Protein AF-A0A8S3GK12-F1 (afdb_monomer)

Nearest PDB structures (foldseek):
  8kb7-assembly1_A  TM=8.544E-01  e=2.637E+00  Homo sapiens
  7e9k-assembly2_D  TM=4.229E-01  e=7.535E-01  Bos taurus
  6xi2-assembly2_D  TM=4.002E-01  e=6.604E-01  Homo sapiens
  7e9k-assembly1_A  TM=3.735E-01  e=9.183E-01  Bos taurus
  3ctm-assembly2_F  TM=5.286E-01  e=3.009E+00  Candida parapsilosis

Structure (mmCIF, N/CA/C/O backbone):
data_AF-A0A8S3GK12-F1
#
_entry.id   AF-A0A8S3GK12-F1
#
loop_
_atom_site.group_PDB
_atom_site.id
_atom_site.type_symbol
_atom_site.label_atom_id
_atom_site.label_alt_id
_atom_site.label_comp_id
_atom_site.label_asym_id
_atom_site.label_entity_id
_atom_site.label_seq_id
_atom_site.pdbx_PDB_ins_code
_atom_site.Cartn_x
_atom_site.Cartn_y
_atom_site.Cartn_z
_atom_site.occupancy
_atom_site.B_iso_or_equiv
_atom_site.auth_seq_id
_atom_site.auth_comp_id
_atom_site.auth_asym_id
_atom_site.auth_atom_id
_atom_site.pdbx_PDB_model_num
ATOM 1 N N . MET A 1 1 ? -8.044 -24.573 -0.194 1.00 61.41 1 MET A N 1
ATOM 2 C CA . MET A 1 1 ? -8.613 -23.234 -0.470 1.00 61.41 1 MET A CA 1
ATOM 3 C C . MET A 1 1 ? -9.301 -22.641 0.763 1.00 61.41 1 MET A C 1
ATOM 5 O O . MET A 1 1 ? -8.876 -21.576 1.179 1.00 61.41 1 MET A O 1
ATOM 9 N N . MET A 1 2 ? -10.243 -23.346 1.416 1.00 67.44 2 MET A N 1
ATOM 10 C CA . MET A 1 2 ? -10.897 -22.897 2.672 1.00 67.44 2 MET A CA 1
ATOM 11 C C . MET A 1 2 ? -9.912 -22.457 3.774 1.00 67.44 2 MET A C 1
ATOM 13 O O . MET A 1 2 ? -10.052 -21.369 4.316 1.00 67.44 2 MET A O 1
ATOM 17 N N . ALA A 1 3 ? -8.863 -23.246 4.033 1.00 84.06 3 ALA A N 1
ATOM 18 C CA . ALA A 1 3 ? -7.876 -22.941 5.075 1.00 84.06 3 ALA A CA 1
ATOM 19 C C . ALA A 1 3 ? -7.120 -21.612 4.864 1.00 84.06 3 ALA A C 1
ATOM 21 O O . ALA A 1 3 ? -6.725 -20.971 5.829 1.00 84.06 3 ALA A O 1
ATOM 22 N N . HIS A 1 4 ? -6.930 -21.175 3.613 1.00 84.12 4 HIS A N 1
ATOM 23 C CA . HIS A 1 4 ? -6.257 -19.905 3.324 1.00 84.12 4 HIS A CA 1
ATOM 24 C C . HIS A 1 4 ? -7.174 -18.717 3.630 1.00 84.12 4 HIS A C 1
ATOM 26 O O . HIS A 1 4 ? -6.747 -17.760 4.262 1.00 84.12 4 HIS A O 1
ATOM 32 N N . LEU A 1 5 ? -8.444 -18.782 3.221 1.00 85.12 5 LEU A N 1
ATOM 33 C CA . LEU A 1 5 ? -9.409 -17.716 3.511 1.00 85.12 5 LEU A CA 1
ATOM 34 C C . LEU A 1 5 ? -9.660 -17.583 5.018 1.00 85.12 5 LEU A C 1
ATOM 36 O O . LEU A 1 5 ? -9.735 -16.473 5.528 1.00 85.12 5 LEU A O 1
ATOM 40 N N . GLN A 1 6 ? -9.702 -18.705 5.742 1.00 89.06 6 GLN A N 1
ATOM 41 C CA . GLN A 1 6 ? -9.786 -18.705 7.206 1.00 89.06 6 GLN A CA 1
ATOM 42 C C . GLN A 1 6 ? -8.567 -18.044 7.860 1.00 89.06 6 GLN A C 1
ATOM 44 O O . GLN A 1 6 ? -8.714 -17.347 8.858 1.00 89.06 6 GLN A O 1
ATOM 49 N N . LEU A 1 7 ? -7.368 -18.226 7.297 1.00 90.75 7 LEU A N 1
ATOM 50 C CA . LEU A 1 7 ? -6.161 -17.551 7.773 1.00 90.75 7 LEU A CA 1
ATOM 51 C C . LEU A 1 7 ? -6.277 -16.029 7.595 1.00 90.75 7 LEU A C 1
ATOM 53 O O . LEU A 1 7 ? -5.985 -15.292 8.529 1.00 90.75 7 LEU A O 1
ATOM 57 N N . LEU A 1 8 ? -6.743 -15.568 6.426 1.00 92.06 8 LEU A N 1
ATOM 58 C CA . LEU A 1 8 ? -6.899 -14.138 6.116 1.00 92.06 8 LEU A CA 1
ATOM 59 C C . LEU A 1 8 ? -7.835 -13.416 7.093 1.00 92.06 8 LEU A C 1
ATOM 61 O O . LEU A 1 8 ? -7.533 -12.296 7.489 1.00 92.06 8 LEU A O 1
ATOM 65 N N . GLN A 1 9 ? -8.904 -14.077 7.544 1.00 93.12 9 GLN A N 1
ATOM 66 C CA . GLN A 1 9 ? -9.851 -13.513 8.517 1.00 93.12 9 GLN A CA 1
ATOM 67 C C . GLN A 1 9 ? -9.230 -13.191 9.883 1.00 93.12 9 GLN A C 1
ATOM 69 O O . GLN A 1 9 ? -9.823 -12.454 10.664 1.00 93.12 9 GLN A O 1
ATOM 74 N N . HIS A 1 10 ? -8.045 -13.730 10.170 1.00 94.38 10 HIS A N 1
ATOM 75 C CA . HIS A 1 10 ? -7.325 -13.521 11.424 1.00 94.38 10 HIS A CA 1
ATOM 76 C C . HIS A 1 10 ? -5.989 -12.789 11.207 1.00 94.38 10 HIS A C 1
ATOM 78 O O . HIS A 1 10 ? -5.145 -12.782 12.101 1.00 94.38 10 HIS A O 1
ATOM 84 N N . MET A 1 11 ? -5.750 -12.217 10.018 1.00 95.62 11 MET A N 1
ATOM 85 C CA . MET A 1 11 ? -4.523 -11.474 9.727 1.00 95.62 11 MET A CA 1
ATOM 86 C C . MET A 1 11 ? -4.676 -9.982 10.009 1.00 95.62 11 MET A C 1
ATOM 88 O O . MET A 1 11 ? -5.387 -9.282 9.294 1.00 95.62 11 MET A O 1
ATOM 92 N N . ASP A 1 12 ? -3.885 -9.470 10.949 1.00 97.62 12 ASP A N 1
ATOM 93 C CA . ASP A 1 12 ? -3.796 -8.024 11.182 1.00 97.62 12 ASP A CA 1
ATOM 94 C C . ASP A 1 12 ? -2.940 -7.320 10.116 1.00 97.62 12 ASP A C 1
ATOM 96 O O . ASP A 1 12 ? -3.209 -6.184 9.729 1.00 97.62 12 ASP A O 1
ATOM 100 N N . ILE A 1 13 ? -1.897 -7.998 9.621 1.00 97.69 13 ILE A N 1
ATOM 101 C CA . ILE A 1 13 ? -1.004 -7.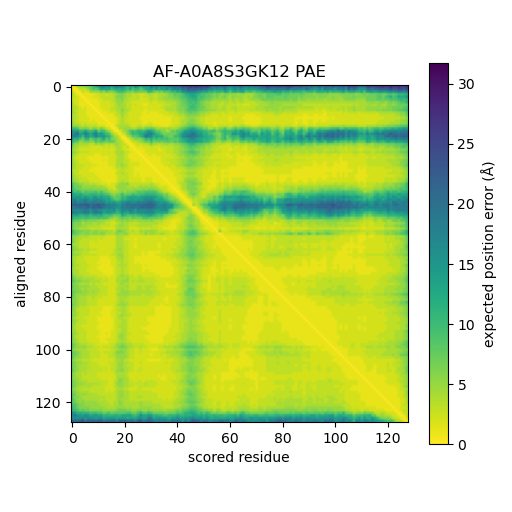498 8.568 1.00 97.69 13 ILE A CA 1
ATOM 102 C C . ILE A 1 13 ? -0.939 -8.527 7.448 1.00 97.69 13 ILE A C 1
ATOM 104 O O . ILE A 1 13 ? -0.408 -9.624 7.622 1.00 97.69 13 ILE A O 1
ATOM 108 N N . HIS A 1 14 ? -1.401 -8.132 6.270 1.00 95.88 14 HIS A N 1
ATOM 109 C CA . HIS A 1 14 ? -1.305 -8.928 5.056 1.00 95.88 14 HIS A CA 1
ATOM 110 C C . HIS A 1 14 ? -0.294 -8.297 4.097 1.00 95.88 14 HIS A C 1
ATOM 112 O O . HIS A 1 14 ? -0.290 -7.084 3.905 1.00 95.88 14 HIS A O 1
ATOM 118 N N . ILE A 1 15 ? 0.591 -9.100 3.502 1.00 94.62 15 ILE A N 1
ATOM 119 C CA . ILE A 1 15 ? 1.619 -8.618 2.571 1.00 94.62 15 ILE A CA 1
ATOM 120 C C . ILE A 1 15 ? 1.408 -9.282 1.217 1.00 94.62 15 ILE A C 1
ATOM 122 O O . ILE A 1 15 ? 1.535 -10.500 1.102 1.00 94.62 15 ILE A O 1
ATOM 126 N N . THR A 1 16 ? 1.150 -8.481 0.185 1.00 90.69 16 THR A N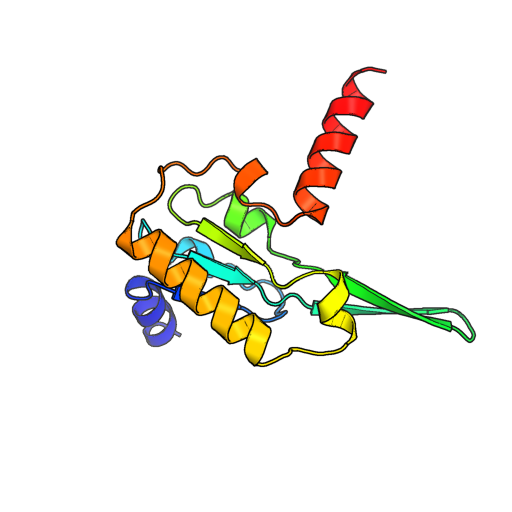 1
ATOM 127 C CA . THR A 1 16 ? 0.969 -8.966 -1.185 1.00 90.69 16 THR A CA 1
ATOM 128 C C . THR A 1 16 ? 2.169 -8.642 -2.060 1.00 90.69 16 THR A C 1
ATOM 130 O O . THR A 1 16 ? 2.746 -7.555 -2.010 1.00 90.69 16 THR A O 1
ATOM 133 N N . GLY A 1 17 ? 2.551 -9.609 -2.890 1.00 83.25 17 GLY A N 1
ATOM 134 C CA . GLY A 1 17 ? 3.387 -9.369 -4.061 1.00 83.25 17 GLY A CA 1
ATOM 135 C C . GLY A 1 17 ? 2.531 -9.055 -5.292 1.00 83.25 17 GLY A C 1
ATOM 136 O O . GLY A 1 17 ? 1.308 -8.967 -5.187 1.00 83.25 17 GLY A O 1
ATOM 137 N N . PRO A 1 18 ? 3.147 -8.931 -6.476 1.00 70.19 18 PRO A N 1
ATOM 138 C CA . PRO A 1 18 ? 2.383 -8.939 -7.712 1.00 70.19 18 PRO A CA 1
ATOM 139 C C . PRO A 1 18 ? 1.757 -10.311 -7.928 1.00 70.19 18 PRO A C 1
ATOM 141 O O . PRO A 1 18 ? 2.457 -11.325 -7.938 1.00 70.19 18 PRO A O 1
ATOM 144 N N . GLY A 1 19 ? 0.451 -10.342 -8.141 1.00 60.53 19 GLY A N 1
ATOM 145 C CA . GLY A 1 19 ? -0.267 -11.557 -8.483 1.00 60.53 19 GLY A CA 1
ATOM 146 C C . GLY A 1 19 ? -1.594 -11.190 -9.113 1.00 60.53 19 GLY A C 1
ATOM 147 O O . GLY A 1 19 ? -2.333 -10.391 -8.556 1.00 60.53 19 GLY A O 1
ATOM 148 N N . THR A 1 20 ? -1.889 -11.762 -10.276 1.00 60.66 20 THR A N 1
ATOM 149 C CA . THR A 1 20 ? -3.123 -11.482 -11.009 1.00 60.66 20 THR A CA 1
ATOM 150 C C . THR A 1 20 ? -4.345 -11.813 -10.153 1.00 60.66 20 THR A C 1
ATOM 152 O O . THR A 1 20 ? -4.545 -12.975 -9.796 1.00 60.66 20 THR A O 1
ATOM 155 N N . GLY A 1 21 ? -5.168 -10.808 -9.845 1.00 66.19 21 GLY A N 1
ATOM 156 C CA . GLY A 1 21 ? -6.490 -11.012 -9.242 1.00 66.19 21 GLY A CA 1
ATOM 157 C C . GLY A 1 21 ? -6.475 -11.386 -7.758 1.00 66.19 21 GLY A C 1
ATOM 158 O O . GLY A 1 21 ? -7.432 -11.986 -7.270 1.00 66.19 21 GLY A O 1
ATOM 159 N N . GLN A 1 22 ? -5.412 -11.050 -7.023 1.00 75.44 22 GLN A N 1
ATOM 160 C CA . GLN A 1 22 ? -5.368 -11.261 -5.574 1.00 75.44 22 GLN A CA 1
ATOM 161 C C . GLN A 1 22 ? -6.194 -10.195 -4.841 1.00 75.44 22 GLN A C 1
ATOM 163 O O . GLN A 1 22 ? -5.662 -9.205 -4.347 1.00 75.44 22 GLN A O 1
ATOM 168 N N . MET A 1 23 ? -7.507 -10.423 -4.762 1.00 87.88 23 MET A N 1
ATOM 169 C CA . MET A 1 23 ? -8.479 -9.558 -4.075 1.00 87.88 23 MET A CA 1
ATOM 170 C C . MET A 1 23 ? -8.672 -9.957 -2.602 1.00 87.88 23 MET A C 1
ATOM 172 O O . MET A 1 23 ? -9.781 -9.960 -2.080 1.00 87.88 23 MET A O 1
ATOM 176 N N . TYR A 1 24 ? -7.598 -10.361 -1.920 1.00 89.75 24 TYR A N 1
ATOM 177 C CA . TYR A 1 24 ? -7.680 -10.884 -0.550 1.00 89.75 24 TYR A CA 1
ATOM 178 C C . TYR A 1 24 ? -8.069 -9.831 0.493 1.00 89.75 24 TYR A C 1
ATOM 180 O O . TYR A 1 24 ? -8.495 -10.182 1.590 1.00 89.75 24 TYR A O 1
ATOM 188 N N . GLN A 1 25 ? -7.955 -8.550 0.138 1.00 92.44 25 GLN A N 1
ATOM 189 C CA . GLN A 1 25 ? -8.252 -7.402 0.990 1.00 92.44 25 GLN A CA 1
ATOM 190 C C . GLN A 1 25 ? -9.669 -7.454 1.566 1.00 92.44 25 GLN A C 1
ATOM 192 O O . GLN A 1 25 ? -9.870 -7.051 2.703 1.00 92.44 25 GLN A O 1
ATOM 197 N N . THR A 1 26 ? -10.636 -7.978 0.807 1.00 91.44 26 THR A N 1
ATOM 198 C CA . THR A 1 26 ? -12.044 -8.077 1.227 1.00 91.44 26 THR A CA 1
ATOM 199 C C . THR A 1 26 ? -12.301 -9.140 2.295 1.00 91.44 26 THR A C 1
ATOM 201 O O . THR A 1 26 ? -13.421 -9.251 2.782 1.00 91.44 26 THR A O 1
ATOM 204 N N . PHE A 1 27 ? -11.308 -9.978 2.604 1.00 93.31 27 PHE A N 1
ATOM 205 C CA . PHE A 1 27 ? -11.413 -11.034 3.616 1.00 93.31 27 PHE A CA 1
ATOM 206 C C . PHE A 1 27 ? -10.606 -10.732 4.877 1.00 93.31 27 PHE A C 1
ATOM 208 O O . PHE A 1 27 ? -10.619 -11.543 5.802 1.00 93.31 27 PHE A O 1
ATOM 215 N N . LEU A 1 28 ? -9.884 -9.612 4.902 1.00 96.00 28 LEU A N 1
ATOM 216 C CA . LEU A 1 28 ? -9.152 -9.188 6.083 1.00 96.00 28 LEU A CA 1
ATOM 217 C C . LEU A 1 28 ? -10.124 -8.602 7.120 1.00 96.00 28 LEU A C 1
ATOM 219 O O . LEU A 1 28 ? -11.144 -8.033 6.733 1.00 96.00 28 LEU A O 1
ATOM 223 N N . PRO A 1 29 ? -9.834 -8.721 8.423 1.00 96.81 29 PRO A N 1
ATOM 224 C CA . PRO A 1 29 ? -10.664 -8.126 9.462 1.00 96.81 29 PRO A CA 1
ATOM 225 C C . PRO A 1 29 ? -10.580 -6.593 9.455 1.00 96.81 29 PRO A C 1
ATOM 227 O O . PRO A 1 29 ? -9.600 -6.000 8.987 1.00 96.81 29 PRO A O 1
ATOM 230 N N . ASP A 1 30 ? -11.597 -5.948 10.021 1.00 97.62 30 ASP A N 1
ATOM 231 C CA . ASP A 1 30 ? -11.611 -4.507 10.272 1.00 97.62 30 ASP A CA 1
ATOM 232 C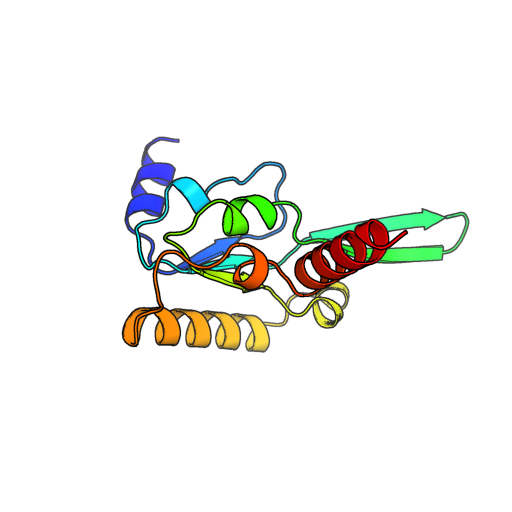 C . ASP A 1 30 ? -10.386 -4.085 11.096 1.00 97.62 30 ASP A C 1
ATOM 234 O O . ASP A 1 30 ? -9.995 -4.749 12.057 1.00 97.62 30 ASP A O 1
ATOM 238 N N . GLY A 1 31 ? -9.765 -2.968 10.718 1.00 97.75 31 GLY A N 1
ATOM 239 C CA . GLY A 1 31 ? -8.553 -2.461 11.367 1.00 97.75 31 GLY A CA 1
ATOM 240 C C . GLY A 1 31 ? -7.249 -3.108 10.886 1.00 97.75 31 GLY A C 1
ATOM 241 O O . GLY A 1 31 ? -6.174 -2.699 11.325 1.00 97.75 31 GLY A O 1
ATOM 242 N N . SER A 1 32 ? -7.309 -4.068 9.961 1.00 98.19 32 SER A N 1
ATOM 243 C CA . SER A 1 32 ? -6.114 -4.670 9.361 1.00 98.19 32 SER A CA 1
ATOM 244 C C . SER A 1 32 ? -5.403 -3.740 8.370 1.00 98.19 32 SER A C 1
ATOM 246 O O . SER A 1 32 ? -5.938 -2.735 7.883 1.00 98.19 32 SER A O 1
ATOM 248 N N . VAL A 1 33 ? -4.155 -4.091 8.053 1.00 98.25 33 VAL A N 1
ATOM 249 C CA . VAL A 1 33 ? -3.307 -3.361 7.108 1.00 98.25 33 VAL A CA 1
ATOM 250 C C . VAL A 1 33 ? -2.842 -4.279 5.978 1.00 98.25 33 VAL A C 1
ATOM 252 O O . VAL A 1 33 ? -2.215 -5.311 6.217 1.00 98.25 33 VAL A O 1
ATOM 255 N N . ASN A 1 34 ? -3.072 -3.866 4.730 1.00 96.75 34 ASN A N 1
ATOM 256 C CA . ASN A 1 34 ? -2.545 -4.531 3.540 1.00 96.75 34 ASN A CA 1
ATOM 257 C C . ASN A 1 34 ? -1.299 -3.800 3.014 1.00 96.75 34 ASN A C 1
ATOM 259 O O . ASN A 1 34 ? -1.368 -2.633 2.633 1.00 96.75 34 ASN A O 1
ATOM 263 N N . ILE A 1 35 ? -0.162 -4.492 2.947 1.00 97.12 35 ILE A N 1
ATOM 264 C CA . ILE A 1 35 ? 1.100 -3.994 2.390 1.00 97.12 35 ILE A CA 1
ATOM 265 C C . ILE A 1 35 ? 1.278 -4.559 0.978 1.00 97.12 35 ILE A C 1
ATOM 267 O O . ILE A 1 35 ? 1.578 -5.739 0.814 1.00 97.12 35 ILE A O 1
ATOM 271 N N . ASN A 1 36 ? 1.159 -3.717 -0.045 1.00 95.31 36 ASN A N 1
ATOM 272 C CA . ASN A 1 36 ? 1.345 -4.111 -1.439 1.00 95.31 36 ASN A CA 1
ATOM 273 C C . ASN A 1 36 ? 2.777 -3.806 -1.913 1.00 95.31 36 ASN A C 1
ATOM 275 O O . ASN A 1 36 ? 3.209 -2.650 -1.983 1.00 95.31 36 ASN A O 1
ATOM 279 N N . LEU A 1 37 ? 3.528 -4.859 -2.242 1.00 95.06 37 LEU A N 1
ATOM 280 C CA . LEU A 1 37 ? 4.917 -4.768 -2.695 1.00 95.06 37 LEU A CA 1
ATOM 281 C C . LEU A 1 37 ? 5.062 -4.429 -4.184 1.00 95.06 37 LEU A C 1
ATOM 283 O O . LEU A 1 37 ? 6.168 -4.121 -4.630 1.00 95.06 37 LEU A O 1
ATOM 287 N N . GLY A 1 38 ? 3.972 -4.478 -4.948 1.00 91.69 38 GLY A N 1
ATOM 288 C CA . GLY A 1 38 ? 3.937 -4.146 -6.367 1.00 91.69 38 GLY A CA 1
ATOM 289 C C . GLY A 1 38 ? 4.678 -5.127 -7.283 1.00 91.69 38 GLY A C 1
ATOM 290 O O . GLY A 1 38 ? 5.557 -5.906 -6.887 1.00 91.69 38 GLY A O 1
ATOM 291 N N . GLY A 1 39 ? 4.331 -5.063 -8.562 1.00 90.25 39 GLY A N 1
ATOM 292 C CA . GLY A 1 39 ? 4.947 -5.800 -9.658 1.00 90.25 39 GLY A CA 1
ATOM 293 C C . GLY A 1 39 ? 5.867 -4.963 -10.510 1.00 90.25 39 GLY A C 1
ATOM 294 O O . GLY A 1 39 ? 5.732 -3.745 -10.565 1.00 90.25 39 GLY A O 1
ATOM 295 N N . LEU A 1 40 ? 6.783 -5.645 -11.197 1.00 89.06 40 LEU A N 1
ATOM 296 C CA . LEU A 1 40 ? 7.540 -5.051 -12.289 1.00 89.06 40 LEU A CA 1
ATOM 297 C C . LEU A 1 40 ? 6.877 -5.441 -13.599 1.00 89.06 40 LEU A C 1
ATOM 299 O O . LEU A 1 40 ? 6.822 -6.619 -13.950 1.00 89.06 40 LEU A O 1
ATOM 303 N N . GLY A 1 41 ? 6.373 -4.436 -14.300 1.00 83.62 41 GLY A N 1
ATOM 304 C CA . GLY A 1 41 ? 6.077 -4.538 -15.715 1.00 83.62 41 GLY A CA 1
ATOM 305 C C . GLY A 1 41 ? 7.340 -4.259 -16.523 1.00 83.62 41 GLY A C 1
ATOM 306 O O . GLY A 1 41 ? 8.208 -3.486 -16.109 1.00 83.62 41 GLY A O 1
ATOM 307 N N . TYR A 1 42 ? 7.432 -4.882 -17.692 1.00 83.06 42 TYR A N 1
ATOM 308 C CA . TYR A 1 42 ? 8.525 -4.673 -18.633 1.00 83.06 42 TYR A CA 1
ATOM 309 C C . TYR A 1 42 ? 7.927 -4.289 -19.977 1.00 83.06 42 TYR A C 1
ATOM 311 O O . TYR A 1 42 ? 7.080 -5.004 -20.513 1.00 83.06 42 TYR A O 1
ATOM 319 N N . LYS A 1 43 ? 8.391 -3.182 -20.550 1.00 78.00 43 LYS A N 1
ATOM 320 C CA . LYS A 1 43 ? 8.096 -2.822 -21.935 1.00 78.00 43 LYS A CA 1
ATOM 321 C C . LYS A 1 43 ? 9.373 -2.986 -22.741 1.00 78.00 43 LYS A C 1
ATOM 323 O O . LYS A 1 43 ? 10.341 -2.250 -22.547 1.00 78.00 43 LYS A O 1
ATOM 328 N N . LYS A 1 44 ? 9.379 -3.977 -23.634 1.00 76.75 44 LYS A N 1
ATOM 329 C CA . LYS A 1 44 ? 10.483 -4.210 -24.566 1.00 76.75 44 LYS A CA 1
ATOM 330 C C . LYS A 1 44 ? 10.184 -3.463 -25.864 1.00 76.75 44 LYS A C 1
ATOM 332 O O . LYS A 1 44 ? 9.267 -3.835 -26.591 1.00 76.75 44 LYS A O 1
ATOM 337 N N . GLN A 1 45 ? 10.938 -2.409 -26.158 1.00 74.00 45 GLN A N 1
ATOM 338 C CA . GLN A 1 45 ? 10.866 -1.709 -27.443 1.00 74.00 45 GLN A CA 1
ATOM 339 C C . GLN A 1 45 ? 12.226 -1.746 -28.118 1.00 74.00 45 GLN A C 1
ATOM 341 O O . GLN A 1 45 ? 13.145 -1.091 -27.642 1.00 74.00 45 GLN A O 1
ATOM 346 N N . LYS A 1 46 ? 12.321 -2.480 -29.236 1.00 75.12 46 LYS A N 1
ATOM 347 C CA . LYS A 1 46 ? 13.500 -2.644 -30.110 1.00 75.12 46 LYS A CA 1
ATOM 348 C C . LYS A 1 46 ? 14.802 -2.972 -29.346 1.00 75.12 46 LYS A C 1
ATOM 350 O O . LYS A 1 46 ? 15.174 -4.136 -29.334 1.00 75.12 46 LYS A O 1
ATOM 355 N N . ASN A 1 47 ? 15.414 -2.001 -28.655 1.00 77.06 47 ASN A N 1
ATOM 356 C CA . ASN A 1 47 ? 16.661 -2.120 -27.881 1.00 77.06 47 ASN A CA 1
ATOM 357 C C . ASN A 1 47 ? 16.596 -1.570 -26.435 1.00 77.06 47 ASN A C 1
ATOM 359 O O . ASN A 1 47 ? 17.608 -1.571 -25.742 1.00 77.06 47 ASN A O 1
ATOM 363 N N . ILE A 1 48 ? 15.440 -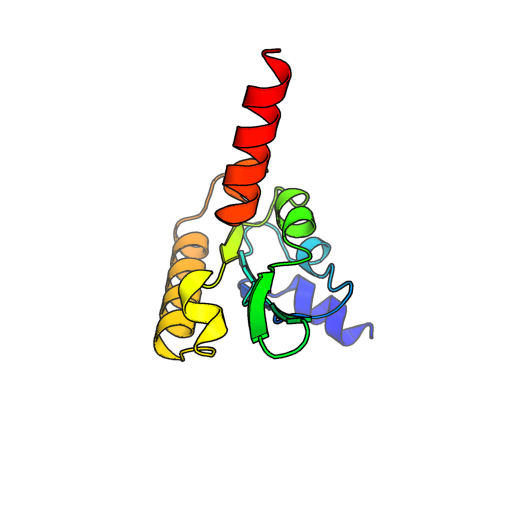1.091 -25.961 1.00 70.38 48 ILE A N 1
ATOM 364 C CA . ILE A 1 48 ? 15.266 -0.556 -24.602 1.00 70.38 48 ILE A CA 1
ATOM 365 C C . ILE A 1 48 ? 14.313 -1.472 -23.832 1.00 70.38 48 ILE A C 1
ATOM 367 O O . ILE A 1 48 ? 13.194 -1.743 -24.276 1.00 70.38 48 ILE A O 1
ATOM 371 N N . THR A 1 49 ? 14.762 -1.939 -22.665 1.00 78.62 49 THR A N 1
ATOM 372 C CA . THR A 1 49 ? 13.888 -2.562 -21.664 1.00 78.62 49 THR A CA 1
ATOM 373 C C . THR A 1 49 ? 13.560 -1.505 -20.624 1.00 78.62 49 THR A C 1
ATOM 375 O O . THR A 1 49 ? 14.397 -1.181 -19.785 1.00 78.62 49 THR A O 1
ATOM 378 N N . GLN A 1 50 ? 12.358 -0.939 -20.698 1.00 81.31 50 GLN A N 1
ATOM 379 C CA . GLN A 1 50 ? 11.853 -0.063 -19.646 1.00 81.31 50 GLN A CA 1
ATOM 380 C C . GLN A 1 50 ? 11.134 -0.915 -18.609 1.00 81.31 50 GLN A C 1
ATOM 382 O O . GLN A 1 50 ? 10.335 -1.787 -18.962 1.00 81.31 50 GLN A O 1
ATOM 387 N N . THR A 1 51 ? 11.424 -0.661 -17.338 1.00 85.62 51 THR A N 1
ATOM 388 C CA . THR A 1 51 ? 10.696 -1.261 -16.222 1.00 85.62 51 THR A CA 1
ATOM 389 C C . THR A 1 51 ? 9.819 -0.205 -15.586 1.00 85.62 51 THR A C 1
ATOM 391 O O . THR A 1 51 ? 10.201 0.961 -15.508 1.00 85.62 51 THR A O 1
ATOM 394 N N . TYR A 1 52 ? 8.637 -0.612 -15.152 1.00 86.94 52 TYR A N 1
ATOM 395 C CA . TYR A 1 52 ? 7.761 0.239 -14.366 1.00 86.94 52 TYR A CA 1
ATOM 396 C C . TYR A 1 52 ? 7.155 -0.578 -13.237 1.00 86.94 52 TYR A C 1
ATOM 398 O O . TYR A 1 52 ? 6.944 -1.788 -13.356 1.00 86.94 52 TYR A O 1
ATOM 406 N N . THR A 1 53 ? 6.886 0.100 -12.134 1.00 90.69 53 THR A N 1
ATOM 407 C CA . THR A 1 53 ? 6.209 -0.494 -10.991 1.00 90.69 53 THR A CA 1
ATOM 408 C C . THR A 1 53 ? 4.709 -0.333 -11.165 1.00 90.69 53 THR A C 1
ATOM 410 O O . THR A 1 53 ? 4.246 0.739 -11.542 1.00 90.69 53 THR A O 1
ATOM 413 N N . SER A 1 54 ? 3.946 -1.380 -10.871 1.00 90.12 54 SER A N 1
ATOM 414 C CA . SER A 1 54 ? 2.490 -1.298 -10.766 1.00 90.12 54 SER A CA 1
ATOM 415 C C . SER A 1 54 ? 2.024 -1.983 -9.493 1.00 90.12 54 SER A C 1
ATOM 417 O O . SER A 1 54 ? 2.481 -3.079 -9.173 1.00 90.12 54 SER A O 1
ATOM 419 N N . PHE A 1 55 ? 1.091 -1.357 -8.784 1.00 92.00 55 PHE A N 1
ATOM 420 C CA . PHE A 1 55 ? 0.424 -1.967 -7.634 1.00 92.00 55 PHE A CA 1
ATOM 421 C C . PHE A 1 55 ? -0.844 -2.734 -8.014 1.00 92.00 55 PHE A C 1
ATOM 423 O O . PHE A 1 55 ? -1.492 -3.253 -7.112 1.00 92.00 55 PHE A O 1
ATOM 430 N N . LEU A 1 56 ? -1.165 -2.815 -9.316 1.00 89.19 56 LEU A N 1
ATOM 431 C CA . LEU A 1 56 ? -2.276 -3.572 -9.902 1.00 89.19 56 LEU A CA 1
ATOM 432 C C . LEU A 1 56 ? -3.588 -3.392 -9.111 1.00 89.19 56 LEU A C 1
ATOM 434 O O . LEU A 1 56 ? -4.285 -2.395 -9.293 1.00 89.19 56 LEU A O 1
ATOM 438 N N . GLU A 1 57 ? -3.893 -4.296 -8.186 1.00 87.19 57 GLU A N 1
ATOM 439 C CA . GLU A 1 57 ? -5.096 -4.331 -7.349 1.00 87.19 57 GLU A CA 1
ATOM 440 C C . GLU A 1 57 ? -5.159 -3.259 -6.229 1.00 87.19 57 GLU A C 1
ATOM 442 O O . GLU A 1 57 ? -5.882 -3.424 -5.245 1.00 87.19 57 GLU A O 1
ATOM 447 N N . GLN A 1 58 ? -4.455 -2.123 -6.349 1.00 92.62 58 GLN A N 1
ATOM 448 C CA . GLN A 1 58 ? -4.542 -1.031 -5.358 1.00 92.62 58 GLN A CA 1
ATOM 449 C C . GLN A 1 58 ? -5.972 -0.480 -5.194 1.00 92.62 58 GLN A C 1
ATOM 451 O O . GLN A 1 58 ? -6.372 -0.102 -4.095 1.00 92.62 58 GLN A O 1
ATOM 456 N N . TYR A 1 59 ? -6.775 -0.515 -6.264 1.00 92.62 59 TYR A N 1
ATOM 457 C CA . TYR A 1 59 ? -8.182 -0.108 -6.237 1.00 92.62 59 TYR A CA 1
ATOM 458 C C . TYR A 1 59 ? -9.038 -0.996 -5.324 1.00 92.62 59 TYR A C 1
ATOM 460 O O . TYR A 1 59 ? -10.016 -0.516 -4.763 1.00 92.62 59 TYR A O 1
ATOM 468 N N . VAL A 1 60 ? -8.664 -2.266 -5.129 1.00 94.06 60 VAL A N 1
ATOM 469 C CA . VAL A 1 60 ? -9.368 -3.170 -4.207 1.00 94.06 60 VAL A CA 1
ATOM 470 C C . VAL A 1 60 ? -9.142 -2.703 -2.775 1.00 94.06 60 VAL A C 1
ATOM 472 O O . VAL A 1 60 ? -10.083 -2.611 -2.004 1.00 94.06 60 VAL A O 1
ATOM 475 N N . THR A 1 61 ? -7.908 -2.313 -2.442 1.00 94.50 61 THR A N 1
ATOM 476 C CA . THR A 1 61 ? -7.599 -1.724 -1.129 1.00 94.50 61 THR A CA 1
ATOM 477 C C . THR A 1 61 ? -8.373 -0.417 -0.925 1.00 94.50 61 THR A C 1
ATOM 479 O O . THR A 1 61 ? -8.959 -0.207 0.131 1.00 94.50 61 THR A O 1
ATOM 482 N N . ALA A 1 62 ? -8.449 0.440 -1.947 1.00 95.94 62 ALA A N 1
ATOM 483 C CA . ALA A 1 62 ? -9.246 1.669 -1.898 1.00 95.94 62 ALA A CA 1
ATOM 484 C C . ALA A 1 62 ? -10.759 1.436 -1.773 1.00 95.94 62 ALA A C 1
ATOM 486 O O . ALA A 1 62 ? -11.439 2.234 -1.133 1.00 95.94 62 ALA A O 1
ATOM 487 N N . GLY A 1 63 ? -11.273 0.343 -2.339 1.00 95.88 63 GLY A N 1
ATOM 488 C CA . GLY A 1 63 ? -12.670 -0.072 -2.220 1.00 95.88 63 GLY A CA 1
ATOM 489 C C . GLY A 1 63 ? -13.021 -0.782 -0.908 1.00 95.88 63 GLY A C 1
ATOM 490 O O . GLY A 1 63 ? -14.200 -1.032 -0.668 1.00 95.88 63 GLY A O 1
ATOM 491 N N . THR A 1 64 ? -12.036 -1.092 -0.060 1.00 96.62 64 THR A N 1
ATOM 492 C CA . THR A 1 64 ? -12.226 -1.773 1.228 1.00 96.62 64 THR A CA 1
ATOM 493 C C . THR A 1 64 ? -12.023 -0.776 2.381 1.00 96.62 64 THR A C 1
ATOM 495 O O . THR A 1 64 ? -10.904 -0.613 2.868 1.00 96.62 64 THR A O 1
ATOM 498 N N . PRO A 1 65 ? -13.081 -0.081 2.843 1.00 97.06 65 PRO A N 1
ATOM 499 C CA . PRO A 1 65 ? -12.946 1.079 3.731 1.00 97.06 65 PRO A CA 1
ATOM 500 C C . PRO A 1 65 ? -12.542 0.731 5.170 1.00 97.06 65 PRO A C 1
ATOM 502 O O . PRO A 1 65 ? -12.185 1.624 5.934 1.00 97.06 65 PRO A O 1
ATOM 505 N N . TYR A 1 66 ? -12.612 -0.540 5.564 1.00 97.62 66 TYR A N 1
ATOM 506 C CA . TYR A 1 66 ? -12.288 -1.001 6.915 1.00 97.62 66 TYR A CA 1
ATOM 507 C C . TYR A 1 66 ? -10.824 -1.435 7.090 1.00 97.62 66 TYR A C 1
ATOM 509 O O . TYR A 1 66 ? -10.437 -1.820 8.191 1.00 97.62 66 TYR A O 1
ATOM 517 N N . ILE A 1 67 ? -9.992 -1.332 6.045 1.00 97.81 67 ILE A N 1
ATOM 518 C CA . ILE A 1 67 ? -8.554 -1.639 6.109 1.00 97.81 67 ILE A CA 1
ATOM 519 C C . ILE A 1 67 ? -7.703 -0.453 5.655 1.00 97.81 67 ILE A C 1
ATOM 521 O O . ILE A 1 67 ? -8.147 0.386 4.864 1.00 97.81 67 ILE A O 1
ATOM 525 N N . LYS A 1 68 ? -6.432 -0.425 6.070 1.00 98.12 68 LYS A N 1
ATOM 526 C CA . LYS A 1 68 ? -5.449 0.555 5.577 1.00 98.12 68 LYS A CA 1
ATOM 527 C C . LYS A 1 68 ? -4.464 -0.077 4.591 1.00 98.12 68 LYS A C 1
ATOM 529 O O . LYS A 1 68 ? -3.919 -1.150 4.823 1.00 98.12 68 LYS A O 1
ATOM 534 N N . GLY A 1 69 ? -4.194 0.616 3.495 1.00 96.69 69 GLY A N 1
ATOM 535 C CA . GLY A 1 69 ? -3.205 0.271 2.486 1.00 96.69 69 GLY A CA 1
ATOM 536 C C . GLY A 1 69 ? -1.853 0.916 2.765 1.00 96.69 69 GLY A C 1
ATOM 537 O O . GLY A 1 69 ? -1.760 2.111 3.053 1.00 96.69 69 GLY A O 1
ATOM 538 N N . LEU A 1 70 ? -0.787 0.132 2.635 1.00 97.56 70 LEU A N 1
ATOM 539 C CA . LEU A 1 70 ? 0.592 0.601 2.551 1.00 97.56 70 LEU A CA 1
ATOM 540 C C . LEU A 1 70 ? 1.230 0.056 1.277 1.00 97.56 70 LEU A C 1
ATOM 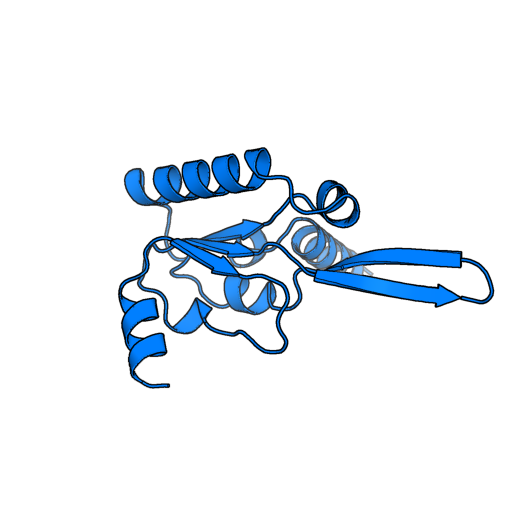542 O O . LEU A 1 70 ? 0.936 -1.054 0.843 1.00 97.56 70 LEU A O 1
ATOM 546 N N . TYR A 1 71 ? 2.148 0.821 0.699 1.00 96.56 71 TYR A N 1
ATOM 547 C CA . TYR A 1 71 ? 2.740 0.500 -0.594 1.00 96.56 71 TYR A CA 1
ATOM 548 C C . TYR A 1 71 ? 4.255 0.578 -0.521 1.00 96.56 71 TYR A C 1
ATOM 550 O O . TYR A 1 71 ? 4.823 1.452 0.143 1.00 96.56 71 TYR A O 1
ATOM 558 N N . TYR A 1 72 ? 4.919 -0.349 -1.204 1.00 96.69 72 TYR A N 1
ATOM 559 C CA . TYR A 1 72 ? 6.363 -0.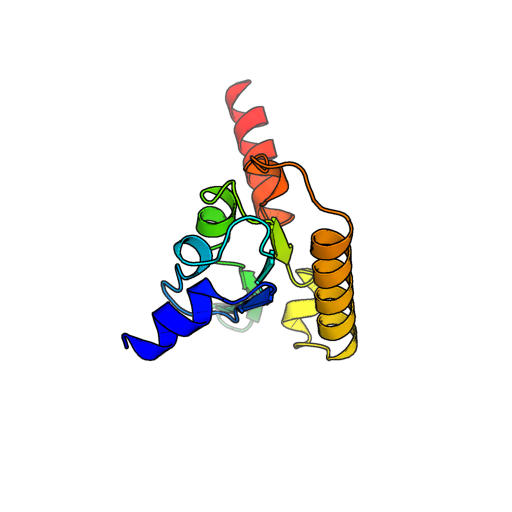280 -1.368 1.00 96.69 72 TYR A CA 1
ATOM 560 C C . TYR A 1 72 ? 6.748 0.970 -2.170 1.00 96.69 72 TYR A C 1
ATOM 562 O O . TYR A 1 72 ? 6.030 1.317 -3.103 1.00 96.69 72 TYR A O 1
ATOM 570 N N . PRO A 1 73 ? 7.859 1.663 -1.862 1.00 95.31 73 PRO A N 1
ATOM 571 C CA . PRO A 1 73 ? 8.227 2.868 -2.596 1.00 95.31 73 PRO A CA 1
ATOM 572 C C . PRO A 1 73 ? 8.402 2.585 -4.094 1.00 95.31 73 PRO A C 1
ATOM 574 O O . PRO A 1 73 ? 9.226 1.758 -4.495 1.00 95.31 73 PRO A O 1
ATOM 577 N N . ILE A 1 74 ? 7.627 3.290 -4.922 1.00 92.62 74 ILE A N 1
ATOM 578 C CA . ILE A 1 74 ? 7.491 3.000 -6.356 1.00 92.62 74 ILE A CA 1
ATOM 579 C C . ILE A 1 74 ? 8.833 3.054 -7.107 1.00 92.62 74 ILE A C 1
ATOM 581 O O . ILE A 1 74 ? 9.093 2.195 -7.949 1.00 92.62 74 ILE A O 1
ATOM 585 N N . ASN A 1 75 ? 9.710 3.993 -6.729 1.00 91.50 75 ASN A N 1
ATOM 586 C CA . ASN A 1 75 ? 11.040 4.205 -7.319 1.00 91.50 75 ASN A CA 1
ATOM 587 C C . ASN A 1 75 ? 12.094 3.196 -6.837 1.00 91.50 75 ASN A C 1
ATOM 589 O O . ASN A 1 75 ? 13.098 2.978 -7.507 1.00 91.50 75 ASN A O 1
ATOM 593 N N . GLU A 1 76 ? 11.874 2.563 -5.683 1.00 93.75 76 GLU A N 1
ATOM 594 C CA . GLU A 1 76 ? 12.781 1.545 -5.138 1.00 93.75 76 GLU A CA 1
ATOM 595 C C . GLU A 1 76 ? 12.498 0.170 -5.740 1.00 93.75 76 GLU A C 1
ATOM 597 O O . GLU A 1 76 ? 13.389 -0.669 -5.860 1.00 93.75 76 GLU A O 1
ATOM 602 N N . ARG A 1 77 ? 11.247 -0.074 -6.137 1.00 91.62 77 ARG A N 1
ATOM 603 C CA . ARG A 1 77 ? 10.791 -1.389 -6.580 1.00 91.62 77 ARG A CA 1
ATOM 604 C C . ARG A 1 77 ? 11.534 -1.954 -7.809 1.00 91.62 77 ARG A C 1
ATOM 606 O O . ARG A 1 77 ? 11.774 -3.170 -7.794 1.00 91.62 77 ARG A O 1
ATOM 613 N N . PRO A 1 78 ? 11.941 -1.161 -8.827 1.00 91.06 78 PRO A N 1
ATOM 614 C CA . PRO A 1 78 ? 12.765 -1.632 -9.949 1.00 91.06 78 PRO A CA 1
ATOM 615 C C . PRO A 1 78 ? 14.168 -2.088 -9.545 1.00 91.06 78 PRO A C 1
ATOM 617 O O . PRO A 1 78 ? 14.756 -2.925 -10.224 1.00 91.06 78 PRO A O 1
ATOM 620 N N . LEU A 1 79 ? 14.684 -1.598 -8.413 1.00 91.88 79 LEU A N 1
ATOM 621 C CA . LEU A 1 79 ? 15.987 -1.984 -7.860 1.00 91.88 79 LEU A CA 1
ATOM 622 C C . LEU A 1 79 ? 15.921 -3.294 -7.052 1.00 91.88 79 LEU A C 1
ATOM 624 O O . LEU A 1 79 ? 16.916 -3.718 -6.465 1.00 91.88 79 LEU A O 1
ATOM 62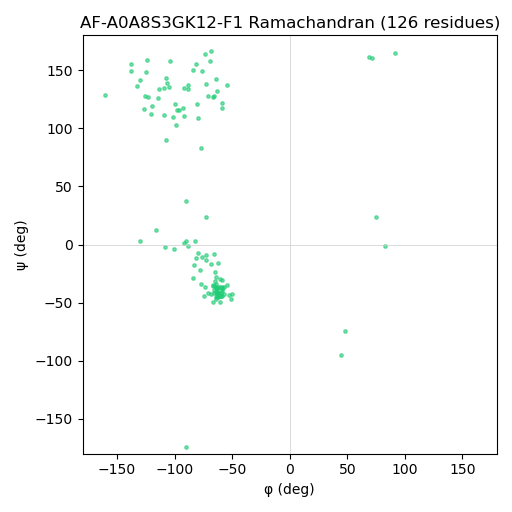8 N N . GLY A 1 80 ? 14.748 -3.930 -7.007 1.00 91.50 80 GLY A N 1
ATOM 629 C CA . GLY A 1 80 ? 14.477 -5.117 -6.206 1.00 91.50 80 GLY A CA 1
ATOM 630 C C . GLY A 1 80 ? 13.941 -4.795 -4.810 1.00 91.50 80 GLY A C 1
ATOM 631 O O . GLY A 1 80 ? 13.998 -3.670 -4.316 1.00 91.50 80 GLY A O 1
ATOM 632 N N . ILE A 1 81 ? 13.390 -5.814 -4.148 1.00 93.94 81 ILE A N 1
ATOM 633 C CA . ILE A 1 81 ? 12.801 -5.666 -2.814 1.00 93.94 81 ILE A CA 1
ATOM 634 C C . ILE A 1 81 ? 13.910 -5.665 -1.757 1.00 93.94 81 ILE A C 1
ATOM 636 O O . ILE A 1 81 ? 14.519 -6.687 -1.438 1.00 93.94 81 ILE A O 1
ATOM 640 N N . LYS A 1 82 ? 14.145 -4.498 -1.161 1.00 97.06 82 LYS A N 1
ATOM 641 C CA . LYS A 1 82 ? 15.066 -4.308 -0.035 1.00 97.06 82 LYS A CA 1
ATOM 642 C 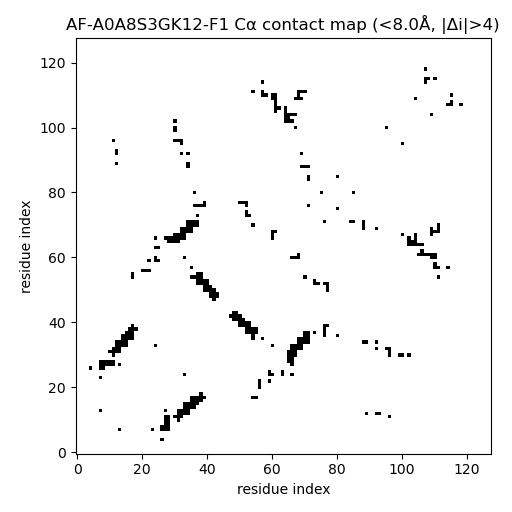C . LYS A 1 82 ? 14.410 -4.708 1.286 1.00 97.06 82 LYS A C 1
ATOM 644 O O . LYS A 1 82 ? 13.447 -4.077 1.725 1.00 97.06 82 LYS A O 1
ATOM 649 N N . ARG A 1 83 ? 15.009 -5.680 1.987 1.00 97.19 83 ARG A N 1
ATOM 650 C CA . ARG A 1 83 ? 14.553 -6.177 3.304 1.00 97.19 83 ARG A CA 1
ATOM 651 C C . ARG A 1 83 ? 14.306 -5.058 4.322 1.00 97.19 83 ARG A C 1
ATOM 653 O O . ARG A 1 83 ? 13.300 -5.084 5.019 1.00 97.19 83 ARG A O 1
ATOM 660 N N . LYS A 1 84 ? 15.200 -4.062 4.395 1.00 98.25 84 LYS A N 1
ATOM 661 C CA . LYS A 1 84 ? 15.074 -2.931 5.334 1.00 98.25 84 LYS A CA 1
ATOM 662 C C . LYS A 1 84 ? 13.774 -2.142 5.127 1.00 98.25 84 LYS A C 1
ATOM 664 O O . LYS A 1 84 ? 13.136 -1.783 6.108 1.00 98.25 84 LYS A O 1
ATOM 669 N N . ILE A 1 85 ? 13.367 -1.935 3.875 1.00 98.12 85 ILE A N 1
ATOM 670 C CA . ILE A 1 85 ? 12.140 -1.204 3.532 1.00 98.12 85 ILE A CA 1
ATOM 671 C C . ILE A 1 85 ? 10.906 -2.030 3.906 1.00 98.12 85 ILE A C 1
ATOM 673 O O . ILE A 1 85 ? 9.977 -1.504 4.507 1.00 98.12 85 ILE A O 1
ATOM 677 N N . VAL A 1 86 ? 10.919 -3.342 3.642 1.00 97.56 86 VAL A N 1
ATOM 678 C CA . VAL A 1 86 ? 9.821 -4.234 4.059 1.00 97.56 86 VAL A CA 1
ATOM 679 C C . VAL A 1 86 ? 9.658 -4.230 5.582 1.00 97.56 86 VAL A C 1
ATOM 681 O O . VAL A 1 86 ? 8.546 -4.084 6.077 1.00 97.56 86 VAL A O 1
ATOM 684 N N . ILE A 1 87 ? 10.759 -4.299 6.339 1.00 98.50 87 ILE A N 1
ATOM 685 C CA . ILE A 1 87 ? 10.723 -4.205 7.809 1.00 98.50 87 ILE A CA 1
ATOM 686 C C . ILE A 1 87 ? 10.126 -2.865 8.267 1.00 98.50 87 ILE A C 1
ATOM 688 O O . ILE A 1 87 ? 9.337 -2.840 9.209 1.00 98.50 87 ILE A O 1
ATOM 692 N N . GLN A 1 88 ? 10.477 -1.752 7.616 1.00 98.62 88 GLN A N 1
ATOM 693 C CA . GLN A 1 88 ? 9.904 -0.438 7.932 1.00 98.62 88 GLN A CA 1
ATOM 694 C C . GLN A 1 88 ? 8.395 -0.388 7.659 1.00 98.62 88 GLN A C 1
ATOM 696 O O . GLN A 1 88 ? 7.655 0.141 8.485 1.00 98.62 88 GLN A O 1
ATOM 701 N N . LEU A 1 89 ? 7.931 -0.975 6.552 1.00 98.50 89 LEU A N 1
ATOM 702 C CA . LEU A 1 89 ? 6.503 -1.069 6.233 1.00 98.50 89 LEU A CA 1
ATOM 703 C C . LEU A 1 89 ? 5.744 -1.908 7.266 1.00 98.50 89 LEU A C 1
ATOM 705 O O . LEU A 1 89 ? 4.702 -1.468 7.739 1.00 98.50 89 LEU A O 1
ATOM 709 N N . ILE A 1 90 ? 6.290 -3.058 7.673 1.00 98.62 90 ILE A N 1
ATOM 710 C CA . ILE A 1 90 ? 5.688 -3.912 8.712 1.00 98.62 90 ILE A CA 1
ATOM 711 C C . ILE A 1 90 ? 5.605 -3.166 10.048 1.00 98.62 90 ILE A C 1
ATOM 713 O O . ILE A 1 90 ? 4.567 -3.188 10.701 1.00 98.62 90 ILE A O 1
ATOM 717 N N . ARG A 1 91 ? 6.665 -2.450 10.447 1.00 98.75 91 ARG A N 1
ATOM 718 C CA . ARG A 1 91 ? 6.646 -1.625 11.669 1.00 98.75 91 ARG A CA 1
ATOM 719 C C . ARG A 1 91 ? 5.603 -0.511 11.592 1.00 98.75 91 ARG A C 1
ATOM 721 O O . ARG A 1 91 ? 4.903 -0.273 12.569 1.00 98.75 91 ARG A O 1
ATOM 728 N N . LYS A 1 92 ? 5.481 0.148 10.436 1.00 98.62 92 LYS A N 1
ATOM 729 C CA . LYS A 1 92 ? 4.458 1.176 10.205 1.00 98.62 92 LYS A CA 1
ATOM 730 C C . LYS A 1 92 ? 3.046 0.590 10.292 1.00 98.62 92 LYS A C 1
ATOM 732 O O . LYS A 1 92 ? 2.192 1.204 10.918 1.00 98.62 92 LYS A O 1
ATOM 737 N N . ALA A 1 93 ? 2.818 -0.588 9.710 1.00 98.56 93 ALA A N 1
ATOM 738 C CA . ALA A 1 93 ? 1.548 -1.304 9.807 1.00 98.56 93 ALA A CA 1
ATOM 739 C C . ALA A 1 93 ? 1.203 -1.645 11.262 1.00 98.56 93 ALA A C 1
ATOM 741 O O . ALA A 1 93 ? 0.123 -1.299 11.725 1.00 98.56 93 ALA A O 1
ATOM 742 N N . ALA A 1 94 ? 2.150 -2.221 12.008 1.00 98.62 94 ALA A N 1
ATOM 743 C CA . ALA A 1 94 ? 1.964 -2.522 13.425 1.00 98.62 94 ALA A CA 1
ATOM 744 C C . ALA A 1 94 ? 1.615 -1.265 14.240 1.00 98.62 94 ALA A C 1
ATOM 746 O O . ALA A 1 94 ? 0.704 -1.300 15.059 1.00 98.62 94 ALA A O 1
ATOM 747 N N . GLN A 1 95 ? 2.283 -0.135 13.982 1.00 98.62 95 GLN A N 1
ATOM 748 C CA . GLN A 1 95 ? 1.974 1.119 14.670 1.00 98.62 95 GLN A CA 1
ATOM 749 C C . GLN A 1 95 ? 0.572 1.650 14.335 1.00 98.62 95 GLN A C 1
ATOM 751 O O . GLN A 1 95 ? -0.101 2.161 15.225 1.00 98.62 95 GLN A O 1
ATOM 756 N N . LEU A 1 96 ? 0.131 1.532 13.077 1.00 98.25 96 LEU A N 1
ATOM 757 C CA . LEU A 1 96 ? -1.229 1.907 12.670 1.00 98.25 96 LEU A CA 1
ATOM 758 C C . LEU A 1 96 ? -2.283 1.060 13.386 1.00 98.25 96 LEU A C 1
ATOM 760 O O . LEU A 1 96 ? -3.284 1.603 13.833 1.00 98.25 96 LEU A O 1
ATOM 764 N N . ILE A 1 97 ? -2.037 -0.243 13.529 1.00 98.12 97 ILE A N 1
ATOM 765 C CA . ILE A 1 97 ? -2.939 -1.157 14.240 1.00 98.12 97 ILE A CA 1
ATOM 766 C C . ILE A 1 97 ? -2.986 -0.808 15.731 1.00 98.12 97 ILE A C 1
ATOM 768 O O . ILE A 1 97 ? -4.064 -0.632 16.286 1.00 98.12 97 ILE A O 1
ATOM 772 N N . LEU A 1 98 ? -1.824 -0.640 16.373 1.00 98.19 98 LEU A N 1
ATOM 773 C CA . LEU A 1 98 ? -1.733 -0.340 17.807 1.00 98.19 98 LEU A CA 1
ATOM 774 C C . LEU A 1 98 ? -2.359 1.008 18.183 1.00 98.19 98 LEU A C 1
ATOM 776 O O . LEU A 1 98 ? -2.964 1.127 19.244 1.00 98.19 98 LEU A O 1
ATOM 780 N N . ASN A 1 99 ? -2.202 2.022 17.331 1.00 97.69 99 ASN A N 1
ATOM 781 C CA . ASN A 1 99 ? -2.772 3.348 17.572 1.00 97.69 99 ASN A CA 1
ATOM 782 C C . ASN A 1 99 ? -4.240 3.452 17.143 1.00 97.69 99 ASN A C 1
ATOM 784 O O . ASN A 1 99 ? -4.920 4.403 17.525 1.00 97.69 99 ASN A O 1
ATOM 788 N N . GLY A 1 100 ? -4.701 2.516 16.314 1.00 96.12 100 GLY A N 1
ATOM 789 C CA . GLY A 1 100 ? -5.905 2.671 15.517 1.00 96.12 100 GLY A CA 1
ATOM 790 C C . GLY A 1 100 ? -5.728 3.670 14.367 1.00 96.12 100 GLY A C 1
ATOM 791 O O . GLY A 1 100 ? -4.845 4.534 14.350 1.00 96.12 100 GLY A O 1
ATOM 792 N N . PHE A 1 101 ? -6.613 3.559 13.384 1.00 97.06 101 PHE A N 1
ATOM 793 C CA . PHE A 1 101 ? -6.819 4.555 12.339 1.00 97.06 101 PHE A CA 1
ATOM 794 C C . PHE A 1 101 ? -8.320 4.721 12.101 1.00 97.06 101 PHE A C 1
ATOM 796 O O . PHE A 1 101 ? -9.108 3.822 12.394 1.00 97.06 101 PHE A O 1
ATOM 803 N N . THR A 1 102 ? -8.725 5.881 11.588 1.00 97.25 102 THR A N 1
ATOM 804 C CA . THR A 1 102 ? -10.138 6.169 11.331 1.00 97.25 102 THR A CA 1
ATOM 805 C C . THR A 1 102 ? -10.685 5.255 10.237 1.00 97.25 102 THR A C 1
ATOM 807 O O . THR A 1 102 ? -10.126 5.185 9.143 1.00 97.25 102 THR A O 1
ATOM 810 N N . ILE A 1 103 ? -11.802 4.595 10.538 1.00 97.00 103 ILE A N 1
ATOM 811 C CA . ILE A 1 103 ? -12.616 3.820 9.601 1.00 97.00 103 ILE A CA 1
ATOM 812 C C . ILE A 1 103 ? -13.973 4.543 9.473 1.00 97.00 103 ILE A C 1
ATOM 814 O O . ILE A 1 103 ? -14.533 4.927 10.502 1.00 97.00 103 ILE A O 1
ATOM 818 N N . PRO A 1 104 ? -14.513 4.757 8.256 1.00 97.50 104 PRO A N 1
ATOM 819 C CA . PRO A 1 104 ? -13.979 4.316 6.968 1.00 97.50 104 PRO A CA 1
ATOM 820 C C . PRO A 1 104 ? -12.735 5.103 6.533 1.00 97.50 104 PRO A C 1
ATOM 822 O O . PRO A 1 104 ? -12.688 6.327 6.644 1.00 97.50 104 PRO A O 1
ATOM 825 N N . VAL A 1 105 ? -11.737 4.401 5.994 1.00 97.62 105 VAL A N 1
ATOM 826 C CA . VAL A 1 105 ? -10.585 5.024 5.336 1.00 97.62 105 VAL A CA 1
ATOM 827 C C . VAL A 1 105 ? -11.053 5.624 4.015 1.00 97.62 105 VAL A C 1
ATOM 829 O O . VAL A 1 105 ? -11.669 4.939 3.196 1.00 97.62 105 VAL A O 1
ATOM 832 N N . HIS A 1 106 ? -10.747 6.900 3.783 1.00 97.12 106 HIS A N 1
ATOM 833 C CA . HIS A 1 106 ? -11.113 7.562 2.536 1.00 97.12 106 HIS A CA 1
ATOM 834 C C . HIS A 1 106 ? -10.405 6.888 1.339 1.00 97.12 106 HIS A C 1
ATOM 836 O O . HIS A 1 106 ? -9.181 6.720 1.393 1.00 97.12 106 HIS A O 1
ATOM 842 N N . PRO A 1 107 ? -11.101 6.547 0.232 1.00 96.12 107 PRO A N 1
ATOM 843 C CA . PRO A 1 107 ? -10.508 5.795 -0.880 1.00 96.12 107 PRO A CA 1
ATOM 844 C C . PRO A 1 107 ? -9.218 6.413 -1.431 1.00 96.12 107 PRO A C 1
ATOM 846 O O . PRO A 1 107 ? -8.224 5.711 -1.608 1.00 96.12 107 PRO A O 1
ATOM 849 N N . ARG A 1 108 ? -9.188 7.743 -1.610 1.00 95.44 108 ARG A N 1
ATOM 850 C CA . ARG A 1 108 ? -7.993 8.474 -2.076 1.00 95.44 108 ARG A CA 1
ATOM 851 C C . ARG A 1 108 ? -6.790 8.289 -1.145 1.00 95.44 108 ARG A C 1
ATOM 853 O O . ARG A 1 108 ? -5.675 8.121 -1.618 1.00 95.44 108 ARG A O 1
ATOM 860 N N . GLU A 1 109 ? 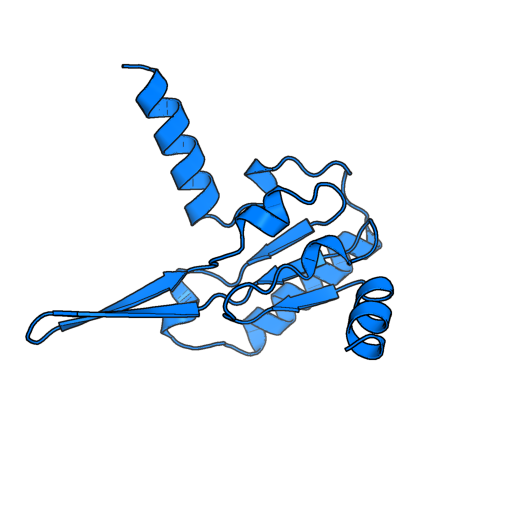-7.003 8.248 0.169 1.00 95.88 109 GLU A N 1
ATOM 861 C CA . GLU A 1 109 ? -5.930 8.036 1.151 1.00 95.88 109 GLU A CA 1
ATOM 862 C C . GLU A 1 109 ? -5.458 6.578 1.232 1.00 95.88 109 GLU A C 1
ATOM 864 O O . GLU A 1 109 ? -4.473 6.285 1.921 1.00 95.88 109 GLU A O 1
ATOM 869 N N . ASN A 1 110 ? -6.188 5.657 0.597 1.00 96.44 110 ASN A N 1
ATOM 870 C CA . ASN A 1 110 ? -5.860 4.237 0.545 1.00 96.44 110 ASN A CA 1
ATOM 871 C C . ASN A 1 110 ? -5.202 3.815 -0.771 1.00 96.44 110 ASN A C 1
ATOM 873 O O . ASN A 1 110 ? -4.812 2.655 -0.903 1.00 96.44 110 ASN A O 1
ATOM 877 N N . LEU A 1 111 ? -5.064 4.729 -1.732 1.00 96.62 111 LEU A N 1
ATOM 878 C CA . LEU A 1 111 ? -4.323 4.513 -2.971 1.00 96.62 111 LEU A CA 1
ATOM 879 C C . LEU A 1 111 ? -2.818 4.704 -2.757 1.00 96.62 111 LEU A C 1
ATOM 881 O O . LEU A 1 111 ? -2.382 5.435 -1.861 1.00 96.62 111 LEU A O 1
ATOM 885 N N . ALA A 1 112 ? -2.020 4.073 -3.615 1.00 95.56 112 ALA A N 1
ATOM 886 C CA . ALA A 1 112 ? -0.603 4.384 -3.734 1.00 95.56 112 ALA A CA 1
ATOM 887 C C . ALA A 1 112 ? -0.412 5.784 -4.341 1.00 95.56 112 ALA A C 1
ATOM 889 O O . ALA A 1 112 ? -1.343 6.373 -4.890 1.00 95.56 112 ALA A O 1
ATOM 890 N N . SER A 1 113 ? 0.804 6.329 -4.257 1.00 93.94 113 SER A N 1
ATOM 891 C CA . SER A 1 113 ? 1.087 7.692 -4.728 1.00 93.94 113 SER A CA 1
ATOM 892 C C . SER A 1 113 ? 0.736 7.908 -6.205 1.00 93.94 113 SER A C 1
ATOM 894 O O . SER A 1 113 ? 0.233 8.967 -6.555 1.00 93.94 113 SER A O 1
ATOM 896 N N . ASP A 1 114 ? 0.945 6.913 -7.067 1.00 92.69 114 ASP A N 1
ATOM 897 C CA . ASP A 1 114 ? 0.542 6.961 -8.477 1.00 92.69 114 ASP A CA 1
ATOM 898 C C . ASP A 1 114 ? -0.985 6.994 -8.650 1.00 92.69 114 ASP A C 1
ATOM 900 O O . ASP A 1 114 ? -1.491 7.779 -9.447 1.00 92.69 114 ASP A O 1
ATOM 904 N N . GLY A 1 115 ? -1.733 6.207 -7.870 1.00 94.50 115 GLY A N 1
ATOM 905 C CA . GLY A 1 115 ? -3.200 6.234 -7.887 1.00 94.50 115 GLY A CA 1
ATOM 906 C C . GLY A 1 115 ? -3.782 7.552 -7.360 1.00 94.50 115 GLY A C 1
ATOM 907 O O . GLY A 1 115 ? -4.774 8.054 -7.892 1.00 94.50 115 GLY A O 1
ATOM 908 N N . GLN A 1 116 ? -3.140 8.151 -6.353 1.00 95.62 116 GLN A N 1
ATOM 909 C CA . GLN A 1 116 ? -3.505 9.476 -5.840 1.00 95.62 116 GLN A CA 1
ATOM 910 C C . GLN A 1 116 ? -3.311 10.561 -6.903 1.00 95.62 116 GLN A C 1
ATOM 912 O O . GLN A 1 116 ? -4.226 11.350 -7.129 1.00 95.62 116 GLN A O 1
ATOM 917 N N . LEU A 1 117 ? -2.162 10.551 -7.588 1.00 94.06 117 LEU A N 1
ATOM 918 C CA . LEU A 1 117 ? -1.873 11.474 -8.689 1.00 94.06 117 LEU A CA 1
ATOM 919 C C . LEU A 1 117 ? -2.827 11.274 -9.870 1.00 94.06 117 LEU A C 1
ATOM 921 O O . LEU A 1 117 ? -3.261 12.245 -10.479 1.00 94.06 117 LEU A O 1
ATOM 925 N N . PHE A 1 118 ? -3.193 10.029 -10.183 1.00 93.44 118 PHE A N 1
ATOM 926 C CA . PHE A 1 118 ? -4.181 9.753 -11.226 1.00 93.44 118 PHE A CA 1
ATOM 927 C C . PHE A 1 118 ? -5.558 10.333 -10.874 1.00 93.44 118 PHE A C 1
ATOM 929 O O . PHE A 1 118 ? -6.205 10.934 -11.724 1.00 93.44 118 PHE A O 1
ATOM 936 N N . THR A 1 119 ? -5.978 10.211 -9.611 1.00 94.00 119 THR A N 1
ATOM 937 C CA . THR A 1 119 ? -7.235 10.809 -9.127 1.00 94.00 119 THR A CA 1
ATOM 938 C C . THR A 1 119 ? -7.201 12.333 -9.244 1.00 94.00 119 THR A C 1
ATOM 940 O O . THR A 1 119 ? -8.141 12.927 -9.758 1.00 94.00 119 THR A O 1
ATOM 943 N N . GLU A 1 120 ? -6.095 12.957 -8.832 1.00 94.56 120 GLU A N 1
ATOM 944 C CA . GLU A 1 120 ? -5.881 14.404 -8.959 1.00 94.56 120 GLU A CA 1
ATOM 945 C C . GLU A 1 120 ? -5.937 14.871 -10.420 1.00 94.56 120 GLU A C 1
ATOM 947 O O . GLU A 1 120 ? -6.608 15.849 -10.736 1.00 94.56 120 GLU A O 1
ATOM 952 N N . MET A 1 121 ? -5.291 14.141 -11.331 1.00 95.19 121 MET A N 1
ATOM 953 C CA . MET A 1 121 ? -5.344 14.430 -12.763 1.00 95.19 121 MET A CA 1
ATOM 954 C C . MET A 1 121 ? -6.784 14.391 -13.296 1.00 95.19 121 MET A C 1
ATOM 956 O O . MET A 1 121 ? -7.178 15.286 -14.039 1.00 95.19 121 MET A O 1
ATOM 960 N N . CYS A 1 122 ? -7.581 13.392 -12.904 1.00 93.25 122 CYS A N 1
ATOM 961 C CA . CYS A 1 122 ? -8.987 13.298 -13.308 1.00 93.25 122 CYS A CA 1
ATOM 962 C C . CYS A 1 122 ? -9.850 14.442 -12.752 1.00 93.25 122 CYS A C 1
ATOM 964 O O . CYS A 1 122 ? -10.758 14.902 -13.437 1.00 93.25 122 CYS A O 1
ATOM 966 N N . GLU A 1 123 ? -9.583 14.909 -11.531 1.00 93.19 123 GLU A N 1
ATOM 967 C CA . GLU A 1 123 ? -10.282 16.059 -10.936 1.00 93.19 123 GLU A CA 1
ATOM 968 C C . GLU A 1 123 ? -9.976 17.368 -11.681 1.00 93.19 123 GLU A C 1
ATOM 970 O O . GLU A 1 123 ? -10.847 18.230 -11.799 1.00 93.19 123 GLU A O 1
ATOM 975 N N . LEU A 1 124 ? -8.752 17.521 -12.195 1.00 93.69 124 LEU A N 1
ATOM 976 C CA . LEU A 1 124 ? -8.358 18.673 -13.010 1.00 93.69 124 LEU A CA 1
ATOM 977 C C . LEU A 1 124 ? -8.962 18.623 -14.418 1.00 93.69 124 LEU A C 1
ATOM 979 O O . LEU A 1 124 ? -9.345 19.662 -14.945 1.00 93.69 124 LEU A O 1
ATOM 983 N N . ASP A 1 125 ? -9.073 17.436 -15.017 1.00 91.62 125 ASP A N 1
ATOM 984 C CA . ASP A 1 125 ? -9.655 17.260 -16.357 1.00 91.62 125 ASP A CA 1
ATOM 985 C C . ASP A 1 125 ? -11.140 17.658 -16.400 1.00 91.62 125 ASP A C 1
ATOM 987 O O . ASP A 1 125 ? -11.595 18.261 -17.363 1.00 91.62 125 ASP A O 1
ATOM 991 N N . GLN A 1 126 ? -11.882 17.435 -15.309 1.00 82.00 126 GLN A N 1
ATOM 992 C CA . GLN A 1 126 ? -13.287 17.855 -15.173 1.00 82.00 126 GLN A CA 1
ATOM 993 C C . GLN A 1 126 ? -13.499 19.379 -15.162 1.00 82.00 126 GLN A C 1
ATOM 995 O O . GLN A 1 126 ? -14.642 19.836 -15.146 1.00 82.00 126 GLN A O 1
ATOM 1000 N N . GLN A 1 127 ? -12.424 20.170 -15.114 1.00 80.94 127 GLN A N 1
ATOM 1001 C CA . GLN A 1 127 ? -12.487 21.634 -15.120 1.00 80.94 127 GLN A CA 1
ATOM 1002 C C . GLN A 1 127 ? -12.485 22.228 -16.541 1.00 80.94 127 GLN A C 1
ATOM 1004 O O . GLN A 1 127 ? -12.569 23.452 -16.673 1.00 80.94 127 GLN A O 1
ATOM 1009 N N . PHE A 1 128 ? -12.401 21.387 -17.578 1.00 56.88 128 PHE A N 1
ATOM 1010 C CA . PHE A 1 128 ? -12.429 21.754 -18.998 1.00 56.88 128 PHE A CA 1
ATOM 1011 C C . PHE A 1 128 ? -13.654 21.167 -19.710 1.00 56.88 128 PHE A C 1
ATOM 1013 O O . PHE A 1 128 ? -14.092 21.802 -20.698 1.00 56.88 128 PHE A O 1
#

Secondary structure (DSSP, 8-state):
-HHHHHHHTT-SEEEE-S-TT--GGGGSPTT-EEEE--EEEEEEETTEEEEEEE-STHHHHHH-TTSEEEE--TTTGGG---HHHHHHHHHHHHHHHHH---SSPPGGGGS-HHHHHHHHHHHHHTT-

Radius of gyration: 15.86 Å; Cα contacts (8 Å, |Δi|>4): 204; chains: 1; bounding box: 31×45×48 Å

Solvent-accessible surface area (backbone atoms only — not comparable to full-atom values): 7391 Å² total; per-residue (Å²): 113,69,70,57,58,59,49,36,48,72,34,60,69,44,78,42,67,63,59,94,84,71,69,61,65,81,47,39,36,79,63,14,28,42,36,40,52,37,30,80,48,74,49,81,53,101,89,46,79,46,74,45,64,43,61,81,63,37,63,52,39,23,71,32,33,47,37,46,49,44,65,52,60,63,84,50,47,84,80,44,88,54,68,71,59,54,52,52,52,54,52,51,44,52,50,42,48,75,71,52,73,74,72,71,36,55,41,67,78,23,35,47,74,67,55,36,50,52,51,53,52,55,62,56,58,75,77,113

Sequence (128 aa):
MMAHLQLLQHMDIHITGPGTGQMYQTFLPDGSVNINLGGLGYKKQKNITQTYTSFLEQYVTAGTPYIKGLYYPINERPLGIKRKIVIQLIRKAAQLILNGFTIPVHPRENLASDGQLFTEMCELDQQF

Foldseek 3Di:
DVVVLVVQCPAQEAEDEDDPPPLSLQSHDFLHEYEQAFDWDWDDDPDDTDIFTDSVCLLSQLVNQRYAYHYQDRVCPVVPDDPVSVVVRVVVSVVCSVVDDDGRDHSLNRGDPVVVVVVVVVVVVVVD

Mean predicted aligned error: 4.67 Å

Organism: NCBI:txid392030

pLDDT: mean 91.1, std 9.08, range [56.88, 98.75]